Protein AF-A0A3E3HYB9-F1 (afdb_monomer_lite)

pLDDT: mean 82.29, std 13.25, range [40.78, 97.0]

Radius of gyration: 18.17 Å; chains: 1; bounding box: 41×37×41 Å

Structure (mmCIF, N/CA/C/O backbone):
data_AF-A0A3E3HYB9-F1
#
_entry.id   AF-A0A3E3HYB9-F1
#
loop_
_atom_site.group_PDB
_atom_site.id
_atom_site.type_symbol
_atom_site.label_atom_id
_atom_site.label_alt_id
_atom_site.label_comp_id
_atom_site.label_asym_id
_atom_site.label_entity_id
_atom_site.label_seq_id
_atom_site.pdbx_PDB_ins_code
_atom_site.Cartn_x
_atom_site.Cartn_y
_atom_site.Cartn_z
_atom_site.occupancy
_atom_site.B_iso_or_equiv
_atom_site.auth_seq_id
_atom_site.auth_comp_id
_atom_site.auth_asym_id
_atom_site.auth_atom_id
_atom_site.pdbx_PDB_model_num
ATOM 1 N N . MET A 1 1 ? -2.918 26.305 10.728 1.00 40.78 1 MET A N 1
ATOM 2 C CA . MET A 1 1 ? -2.836 26.390 9.254 1.00 40.78 1 MET A CA 1
ATOM 3 C C . MET A 1 1 ? -3.792 25.351 8.703 1.00 40.78 1 MET A C 1
ATOM 5 O O . MET A 1 1 ? -3.548 24.170 8.908 1.00 40.78 1 MET A O 1
ATOM 9 N N . GLU A 1 2 ? -4.918 25.764 8.123 1.00 51.16 2 GLU A N 1
ATOM 10 C CA . GLU A 1 2 ? -5.848 24.817 7.496 1.00 51.16 2 GLU A CA 1
ATOM 11 C C . GLU A 1 2 ? -5.180 24.154 6.293 1.00 51.16 2 GLU A C 1
ATOM 13 O O . GLU A 1 2 ? -4.597 24.820 5.433 1.00 51.16 2 GLU A O 1
ATOM 18 N N . ASN A 1 3 ? -5.233 22.826 6.265 1.00 58.03 3 ASN A N 1
ATOM 19 C CA . ASN A 1 3 ? -4.539 22.012 5.285 1.00 58.03 3 ASN A CA 1
ATOM 20 C C . ASN A 1 3 ? -5.278 22.055 3.932 1.00 58.03 3 ASN A C 1
ATOM 22 O O . ASN A 1 3 ? -6.075 21.178 3.606 1.00 58.03 3 ASN A O 1
ATOM 26 N N . ARG A 1 4 ? -5.017 23.101 3.136 1.00 68.31 4 ARG A N 1
ATOM 27 C CA . ARG A 1 4 ? -5.622 23.325 1.805 1.00 68.31 4 ARG A CA 1
ATOM 28 C C . ARG A 1 4 ? -5.264 22.254 0.767 1.00 68.31 4 ARG A C 1
ATOM 30 O O . ARG A 1 4 ? -5.841 22.266 -0.315 1.00 68.31 4 ARG A O 1
ATOM 37 N N . LEU A 1 5 ? -4.352 21.324 1.075 1.00 62.59 5 LEU A N 1
ATOM 38 C CA . LEU A 1 5 ? -4.016 20.188 0.206 1.00 62.59 5 LEU A CA 1
ATOM 39 C C . LEU A 1 5 ? -5.245 19.336 -0.131 1.00 62.59 5 LEU A C 1
ATOM 41 O O . LEU A 1 5 ? -5.349 18.833 -1.247 1.00 62.59 5 LEU A O 1
ATOM 45 N N . ARG A 1 6 ? -6.213 19.247 0.789 1.00 62.44 6 ARG A N 1
ATOM 46 C CA . ARG A 1 6 ? -7.467 18.506 0.598 1.00 62.44 6 ARG A CA 1
ATOM 47 C C . ARG A 1 6 ? -8.307 19.029 -0.577 1.00 62.44 6 ARG A C 1
ATOM 49 O O . ARG A 1 6 ? -9.010 18.255 -1.214 1.00 62.44 6 ARG A O 1
ATOM 56 N N . ASN A 1 7 ? -8.166 20.314 -0.915 1.00 65.75 7 ASN A N 1
ATOM 57 C CA . ASN A 1 7 ? -8.856 20.936 -2.050 1.00 65.75 7 ASN A CA 1
ATOM 58 C C . ASN A 1 7 ? -8.278 20.504 -3.406 1.00 65.75 7 ASN A C 1
ATOM 60 O O . ASN A 1 7 ? -8.972 20.571 -4.414 1.00 65.75 7 ASN A O 1
ATOM 64 N N . TYR A 1 8 ? -7.011 20.083 -3.434 1.00 61.66 8 TYR A N 1
ATOM 65 C CA . TYR A 1 8 ? -6.307 19.680 -4.655 1.00 61.66 8 TYR A CA 1
ATOM 66 C C . TYR A 1 8 ? -6.213 18.158 -4.797 1.00 61.66 8 TYR A C 1
ATOM 68 O O . TYR A 1 8 ? -6.152 17.639 -5.908 1.00 61.66 8 TYR A O 1
ATOM 76 N N . PHE A 1 9 ? -6.245 17.438 -3.675 1.00 63.09 9 PHE A N 1
ATOM 77 C CA . PHE A 1 9 ? -6.208 15.984 -3.620 1.00 63.09 9 PHE A CA 1
ATOM 78 C C . PHE A 1 9 ? -7.442 15.484 -2.857 1.00 63.09 9 PHE A C 1
ATOM 80 O O . PHE A 1 9 ? -7.357 15.235 -1.651 1.00 63.09 9 PHE A O 1
ATOM 87 N N . PRO A 1 10 ? -8.592 15.313 -3.537 1.00 55.56 10 PRO A N 1
ATOM 88 C CA . PRO A 1 10 ? -9.855 14.918 -2.900 1.00 55.56 10 PRO A CA 1
ATOM 89 C C . PRO A 1 10 ? -9.799 13.542 -2.211 1.00 55.56 10 PRO A C 1
ATOM 91 O O . PRO A 1 10 ? -10.702 13.184 -1.465 1.00 55.56 10 PRO A O 1
ATOM 94 N N . LEU A 1 11 ? -8.726 12.779 -2.442 1.00 61.91 11 LEU A N 1
ATOM 95 C CA . LEU A 1 11 ? -8.457 11.468 -1.852 1.00 61.91 11 LEU A CA 1
ATOM 96 C C . LEU A 1 11 ? -7.626 11.518 -0.555 1.00 61.91 11 LEU A C 1
ATOM 98 O O . LEU A 1 11 ? -7.321 10.461 -0.010 1.00 61.91 11 LEU A O 1
ATOM 102 N N . ILE A 1 12 ? -7.244 12.697 -0.042 1.00 66.88 12 ILE A N 1
ATOM 103 C CA . ILE A 1 12 ? -6.590 12.789 1.273 1.00 66.88 12 ILE A CA 1
ATOM 104 C C . ILE A 1 12 ? -7.639 12.519 2.356 1.00 66.88 12 ILE A C 1
ATOM 106 O O . ILE A 1 12 ? -8.488 13.365 2.656 1.00 66.88 12 ILE A O 1
ATOM 110 N N . ARG A 1 13 ? -7.566 11.316 2.925 1.00 77.69 13 ARG A N 1
ATOM 111 C CA . ARG A 1 13 ? -8.430 10.836 4.006 1.00 77.69 13 ARG A CA 1
ATOM 112 C C . ARG A 1 13 ? -7.816 11.154 5.359 1.00 77.69 13 ARG A C 1
ATOM 114 O O . ARG A 1 13 ? -6.601 11.063 5.534 1.00 77.69 13 ARG A O 1
ATOM 121 N N . GLU A 1 14 ? -8.653 11.473 6.338 1.00 85.31 14 GLU A N 1
ATOM 122 C CA . GLU A 1 14 ? -8.193 11.652 7.716 1.00 85.31 14 GLU A CA 1
ATOM 123 C C . GLU A 1 14 ? -8.213 10.333 8.497 1.00 85.31 14 GLU A C 1
ATOM 125 O O . GLU A 1 14 ? -9.089 9.490 8.304 1.00 85.31 14 GLU A O 1
ATOM 130 N N . ARG A 1 15 ? -7.294 10.178 9.464 1.00 88.69 15 ARG A N 1
ATOM 131 C CA . ARG A 1 15 ? -7.227 9.001 10.358 1.00 88.69 15 ARG A CA 1
ATOM 132 C C . ARG A 1 15 ? -8.588 8.657 10.976 1.00 88.69 15 ARG A C 1
ATOM 134 O O . ARG A 1 15 ? -8.948 7.489 11.074 1.00 88.69 15 ARG A O 1
ATOM 141 N N . LYS A 1 16 ? -9.350 9.679 11.379 1.00 89.56 16 LYS A N 1
ATOM 142 C CA . LYS A 1 16 ? -10.674 9.519 11.999 1.00 89.56 16 LYS A CA 1
ATOM 143 C C . LYS A 1 16 ? -11.705 8.913 11.046 1.00 89.56 16 LYS A C 1
ATOM 145 O O . LYS A 1 16 ? -12.517 8.108 11.482 1.00 89.56 16 LYS A O 1
ATOM 150 N N . GLU A 1 17 ? -11.664 9.280 9.768 1.00 89.88 17 GLU A N 1
ATOM 151 C CA . GLU A 1 17 ? -12.582 8.764 8.745 1.00 89.88 17 GLU A CA 1
ATOM 152 C C . GLU A 1 17 ? -12.295 7.288 8.467 1.00 89.88 17 GLU A C 1
ATOM 154 O O . GLU A 1 17 ? -13.209 6.470 8.466 1.00 89.88 17 GLU A O 1
ATOM 159 N N . VAL A 1 18 ? -11.010 6.936 8.351 1.00 90.31 18 VAL A N 1
ATOM 160 C CA . VAL A 1 18 ? -10.561 5.545 8.187 1.00 90.31 18 VAL A CA 1
ATOM 161 C C . VAL A 1 18 ? -10.983 4.688 9.385 1.00 90.31 18 VAL A C 1
ATOM 163 O O . VAL A 1 18 ? -11.540 3.608 9.212 1.00 90.31 18 VAL A O 1
ATOM 166 N N . LEU A 1 19 ? -10.773 5.175 10.612 1.00 9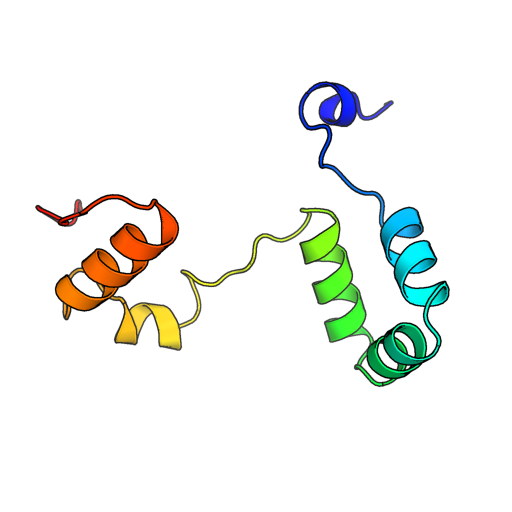3.06 19 LEU A N 1
ATOM 167 C CA . LEU A 1 19 ? -11.174 4.461 11.829 1.00 93.06 19 LEU A CA 1
ATOM 168 C C . LEU A 1 19 ? -12.693 4.303 11.955 1.00 93.06 19 LEU A C 1
ATOM 170 O O . LEU A 1 19 ? -13.153 3.275 12.452 1.00 93.06 19 LEU A O 1
ATOM 174 N N . LYS A 1 20 ? -13.467 5.298 11.507 1.00 94.06 20 LYS A N 1
ATOM 175 C CA . LYS A 1 20 ? -14.929 5.221 11.487 1.00 94.06 20 LYS A CA 1
ATOM 176 C C . LYS A 1 20 ? -15.399 4.100 10.559 1.00 94.06 20 LYS A C 1
ATOM 178 O O . LYS A 1 20 ? -16.152 3.247 11.009 1.00 94.06 20 LYS A O 1
ATOM 183 N N . GLU A 1 21 ? -14.893 4.047 9.329 1.00 92.69 21 GLU A N 1
ATOM 184 C CA . GLU A 1 21 ? -15.236 2.987 8.367 1.00 92.69 21 GLU A CA 1
ATOM 185 C C . GLU A 1 21 ? -14.845 1.588 8.864 1.00 92.69 21 GLU A C 1
ATOM 187 O O . GLU A 1 21 ? -15.616 0.640 8.733 1.00 92.69 21 GLU A O 1
ATOM 192 N N . ILE A 1 22 ? -13.675 1.447 9.497 1.00 93.94 22 ILE A N 1
ATOM 193 C CA . ILE A 1 22 ? -13.275 0.178 10.130 1.00 93.94 22 ILE A CA 1
ATOM 194 C C . ILE A 1 22 ? -14.271 -0.212 11.229 1.00 93.94 22 ILE A C 1
ATOM 196 O O . ILE A 1 22 ? -14.606 -1.385 11.365 1.00 93.94 22 ILE A O 1
ATOM 200 N N . GLY A 1 23 ? -14.737 0.761 12.016 1.00 92.56 23 GLY A N 1
ATOM 201 C CA . GLY A 1 23 ? -15.703 0.553 13.093 1.00 92.56 23 GLY A CA 1
ATOM 202 C C . GLY A 1 23 ? -17.123 0.221 12.626 1.00 92.56 23 GLY A C 1
ATOM 203 O O . GLY A 1 23 ? -17.874 -0.371 13.395 1.00 92.56 23 GLY A O 1
ATOM 204 N N . GLU A 1 24 ? -17.492 0.558 11.388 1.00 95.25 24 GLU A N 1
ATOM 205 C CA . GLU A 1 24 ? -18.806 0.240 10.804 1.00 95.25 24 GLU A CA 1
ATOM 206 C C . GLU A 1 24 ? -18.960 -1.257 10.476 1.00 95.25 24 GLU A C 1
ATOM 208 O O . GLU A 1 24 ? -20.080 -1.755 10.361 1.00 95.25 24 GLU A O 1
ATOM 213 N N . SER A 1 25 ? -17.851 -2.001 10.392 1.00 95.12 25 SER A N 1
ATOM 214 C CA . SER A 1 25 ? -17.843 -3.453 10.205 1.00 95.12 25 SER A CA 1
ATOM 215 C C . SER A 1 25 ? -17.203 -4.155 11.396 1.00 95.12 25 SER A C 1
ATOM 217 O O . SER A 1 25 ? -16.002 -4.042 11.642 1.00 95.12 25 SER A O 1
ATOM 219 N N . SER A 1 26 ? -17.990 -4.967 12.103 1.00 92.12 26 SER A N 1
ATOM 220 C CA . SER A 1 26 ? -17.514 -5.748 13.252 1.00 92.12 26 SER A CA 1
ATOM 221 C C . SER A 1 26 ? -16.334 -6.663 12.899 1.00 92.12 26 SER A C 1
ATOM 223 O O . SER A 1 26 ? -15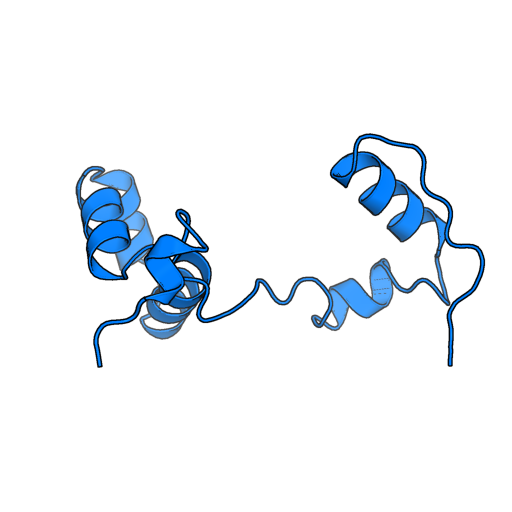.409 -6.813 13.698 1.00 92.12 26 SER A O 1
ATOM 225 N N . GLY A 1 27 ? -16.317 -7.219 11.683 1.00 95.75 27 GLY A N 1
ATOM 226 C CA . GLY A 1 27 ? -15.214 -8.040 11.181 1.00 95.75 27 GLY A CA 1
ATOM 227 C C . GLY A 1 27 ? -13.933 -7.240 10.934 1.00 95.75 27 GLY A C 1
ATOM 228 O O . GLY A 1 27 ? -12.856 -7.668 11.351 1.00 95.75 27 GLY A O 1
ATOM 229 N N . LEU A 1 28 ? -14.037 -6.060 10.308 1.00 93.38 28 LEU A N 1
ATOM 230 C CA . LEU A 1 28 ? -12.878 -5.188 10.076 1.00 93.38 28 LEU A CA 1
ATOM 231 C C . LEU A 1 28 ? -12.318 -4.654 11.391 1.00 93.38 28 LEU A C 1
ATOM 233 O O . LEU A 1 28 ? -11.103 -4.638 11.580 1.00 93.38 28 LEU A O 1
ATOM 237 N N . GLN A 1 29 ? -13.191 -4.275 12.322 1.00 95.19 29 GLN A N 1
ATOM 238 C CA . GLN A 1 29 ? -12.785 -3.807 13.638 1.00 95.19 29 GLN A CA 1
ATOM 239 C C . GLN A 1 29 ? -12.061 -4.897 14.436 1.00 95.19 29 GLN A C 1
ATOM 241 O O . GLN A 1 29 ? -11.029 -4.616 15.047 1.00 95.19 29 GLN A O 1
ATOM 246 N N . ALA A 1 30 ? -12.567 -6.133 14.418 1.00 96.25 30 ALA A N 1
ATOM 247 C CA . ALA A 1 30 ? -11.918 -7.262 15.078 1.00 96.25 30 ALA A CA 1
ATOM 248 C C . ALA A 1 30 ? -10.546 -7.569 14.457 1.00 96.25 30 ALA A C 1
ATOM 250 O O . ALA A 1 30 ? -9.565 -7.720 15.185 1.00 96.25 30 ALA A O 1
ATOM 251 N N . LEU A 1 31 ? -10.454 -7.588 13.122 1.00 96.06 31 LEU A N 1
ATOM 252 C CA . LEU A 1 31 ? -9.195 -7.800 12.409 1.00 96.06 31 LEU A CA 1
ATOM 253 C C . LEU A 1 31 ? -8.176 -6.702 12.727 1.00 96.06 31 LEU A C 1
ATOM 255 O O . LEU A 1 31 ? -7.044 -7.008 13.093 1.00 96.06 31 LEU A O 1
ATOM 259 N N . PHE A 1 32 ? -8.581 -5.437 12.648 1.00 94.81 32 PHE A N 1
ATOM 260 C CA . PHE A 1 32 ? -7.705 -4.306 12.938 1.00 94.81 32 PHE A CA 1
ATOM 261 C C . PHE A 1 32 ? -7.180 -4.359 14.377 1.00 94.81 32 PHE A C 1
ATOM 263 O O . PHE A 1 32 ? -5.981 -4.223 14.603 1.00 94.81 32 PHE A O 1
ATOM 270 N N . ARG A 1 33 ? -8.055 -4.654 15.349 1.00 94.81 33 ARG A N 1
ATOM 271 C CA . ARG A 1 33 ? -7.672 -4.805 16.762 1.00 94.81 33 ARG A CA 1
ATOM 272 C C . ARG A 1 33 ? -6.792 -6.023 17.039 1.00 94.81 33 ARG A C 1
ATOM 274 O O . ARG A 1 33 ? -6.084 -6.018 18.038 1.00 94.81 33 ARG A O 1
ATOM 281 N N . SER A 1 34 ? -6.834 -7.049 16.188 1.00 97.00 34 SER A N 1
ATOM 282 C CA . SER A 1 34 ? -5.970 -8.229 16.322 1.00 97.00 34 SER A CA 1
ATOM 283 C C . SER A 1 34 ? -4.504 -7.951 15.970 1.00 97.00 34 SER A C 1
ATOM 285 O O . SER A 1 34 ? -3.624 -8.727 16.339 1.00 97.00 34 SER A O 1
ATOM 287 N N . TRP A 1 35 ? -4.223 -6.861 15.248 1.00 96.75 35 TRP A N 1
ATOM 288 C CA . TRP A 1 35 ? -2.865 -6.481 14.870 1.00 96.75 35 TRP A CA 1
ATOM 289 C C . TRP A 1 35 ? -2.124 -5.794 16.015 1.00 96.75 35 TRP A C 1
ATOM 291 O O . TRP A 1 35 ? -2.737 -5.195 16.898 1.00 96.75 35 TRP A O 1
ATOM 301 N N . THR A 1 36 ? -0.790 -5.819 15.960 1.00 96.44 36 THR A N 1
ATOM 302 C CA . THR A 1 36 ? 0.039 -5.048 16.893 1.00 96.44 36 THR A CA 1
ATOM 303 C C . THR A 1 36 ? -0.157 -3.540 16.678 1.00 96.44 36 THR A C 1
ATOM 305 O O . THR A 1 36 ? -0.492 -3.126 15.559 1.00 96.44 36 THR A O 1
ATOM 308 N N . PRO A 1 37 ? 0.067 -2.700 17.705 1.00 94.81 37 PRO A N 1
ATOM 309 C CA . PRO A 1 37 ? -0.070 -1.247 17.586 1.00 94.81 37 PRO A CA 1
ATOM 310 C C . PRO A 1 37 ? 0.741 -0.649 16.429 1.00 94.81 37 PRO A C 1
ATOM 312 O O . PRO A 1 37 ? 0.266 0.243 15.733 1.00 94.81 37 PRO A O 1
ATOM 315 N N . GLU A 1 38 ? 1.932 -1.187 16.160 1.00 92.25 38 GLU A N 1
ATOM 316 C CA . GLU A 1 38 ? 2.810 -0.724 15.083 1.00 92.25 38 GLU A CA 1
ATOM 317 C C . GLU A 1 38 ? 2.187 -0.973 13.706 1.00 92.25 38 GLU A C 1
ATOM 319 O O . GLU A 1 38 ? 2.221 -0.097 12.845 1.00 92.25 38 GLU A O 1
ATOM 324 N N . ARG A 1 39 ? 1.575 -2.149 13.501 1.00 88.88 39 ARG A N 1
ATOM 325 C CA . ARG A 1 39 ? 0.886 -2.488 12.246 1.00 88.88 39 ARG A CA 1
ATOM 326 C C . ARG A 1 39 ? -0.402 -1.698 12.061 1.00 88.88 39 ARG A C 1
ATOM 328 O O . ARG A 1 39 ? -0.725 -1.324 10.936 1.00 88.88 39 ARG A O 1
ATOM 335 N N . GLN A 1 40 ? -1.134 -1.447 13.145 1.00 92.94 40 GLN A N 1
ATOM 336 C CA . GLN A 1 40 ? -2.310 -0.577 13.116 1.00 92.94 40 GLN A CA 1
ATOM 337 C C . GLN A 1 40 ? -1.921 0.833 12.664 1.00 92.94 40 GLN A C 1
ATOM 339 O O . GLN A 1 40 ? -2.549 1.388 11.764 1.00 92.94 40 GLN A O 1
ATOM 344 N N . GLU A 1 41 ? -0.851 1.381 13.239 1.00 91.56 41 GLU A N 1
ATOM 345 C CA . GLU A 1 41 ? -0.363 2.716 12.906 1.00 91.56 41 GLU A CA 1
ATOM 346 C C . GLU A 1 41 ? 0.170 2.789 11.472 1.00 91.56 41 GLU A C 1
ATOM 348 O O . GLU A 1 41 ? -0.165 3.713 10.732 1.00 91.56 41 GLU A O 1
ATOM 353 N N . GLU A 1 42 ? 0.918 1.776 11.032 1.00 88.88 42 GLU A N 1
ATOM 354 C CA . GLU A 1 42 ? 1.408 1.684 9.658 1.00 88.88 42 GLU A CA 1
ATOM 355 C C . GLU A 1 42 ? 0.262 1.597 8.636 1.00 88.88 42 GLU A C 1
ATOM 357 O O . GLU A 1 42 ? 0.286 2.282 7.612 1.00 88.88 42 GLU A O 1
ATOM 362 N N . PHE A 1 43 ? -0.782 0.819 8.929 1.00 89.31 43 PHE A N 1
ATOM 363 C CA . PHE A 1 43 ? -1.971 0.739 8.086 1.00 89.31 43 PHE A CA 1
ATOM 364 C C . PHE A 1 43 ? -2.689 2.091 7.961 1.00 89.31 43 PHE A C 1
ATOM 366 O O . PHE A 1 43 ? -3.079 2.493 6.861 1.00 89.31 43 PHE A O 1
ATOM 373 N N . LEU A 1 44 ? -2.847 2.811 9.074 1.00 90.56 44 LEU A N 1
ATOM 374 C CA . LEU A 1 44 ? -3.452 4.142 9.078 1.00 90.56 44 LEU A CA 1
ATOM 375 C C . LEU A 1 44 ? -2.586 5.161 8.326 1.00 90.56 44 LEU A C 1
ATOM 377 O O . LEU A 1 44 ? -3.123 5.987 7.584 1.00 90.56 44 LEU A O 1
ATOM 381 N N . ASP A 1 45 ? -1.262 5.081 8.453 1.00 86.8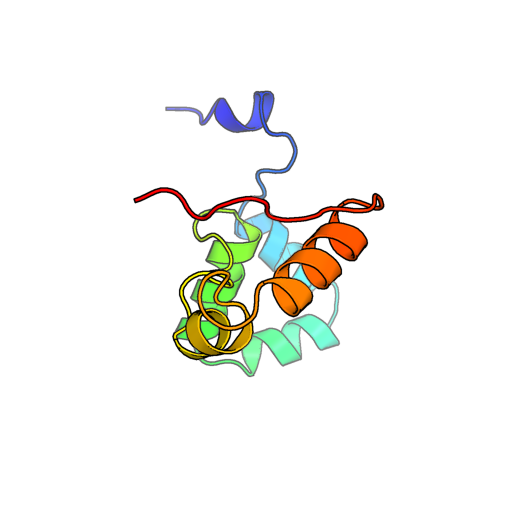8 45 ASP A N 1
ATOM 382 C CA . ASP A 1 45 ? -0.337 5.915 7.686 1.00 86.88 45 ASP A CA 1
ATOM 383 C C . ASP A 1 45 ? -0.475 5.671 6.178 1.00 86.88 45 ASP A C 1
ATOM 385 O O . ASP A 1 45 ? -0.460 6.630 5.405 1.00 86.88 45 ASP A O 1
ATOM 389 N N . PHE A 1 46 ? -0.651 4.414 5.746 1.00 83.88 46 PHE A N 1
ATOM 390 C CA . PHE A 1 46 ? -0.914 4.097 4.338 1.00 83.88 46 PHE A CA 1
ATOM 391 C C . PHE A 1 46 ? -2.257 4.661 3.868 1.00 83.88 46 PHE A C 1
ATOM 393 O O . PHE A 1 46 ? -2.326 5.299 2.819 1.00 83.88 46 PHE A O 1
ATOM 400 N N . CYS A 1 47 ? -3.322 4.473 4.649 1.00 83.62 47 CYS A N 1
ATOM 401 C CA . CYS A 1 47 ? -4.668 4.913 4.271 1.00 83.62 47 CYS A CA 1
ATOM 402 C C . CYS A 1 47 ? -4.822 6.441 4.230 1.00 83.62 47 CYS A C 1
ATOM 404 O O . CYS A 1 47 ? -5.665 6.954 3.495 1.00 83.62 47 CYS A O 1
ATOM 406 N N . THR A 1 48 ? -4.018 7.163 5.011 1.00 83.31 48 THR A N 1
ATOM 407 C CA . THR A 1 48 ? -3.992 8.636 5.039 1.00 83.31 48 THR A CA 1
ATOM 408 C C . THR A 1 48 ? -2.952 9.241 4.093 1.00 83.31 48 THR A C 1
ATOM 410 O O . THR A 1 48 ? -2.859 10.462 3.978 1.00 83.31 48 THR A O 1
ATOM 413 N N . GLY A 1 49 ? -2.168 8.405 3.402 1.00 74.25 49 GLY A N 1
ATOM 414 C CA . GLY A 1 49 ? -1.115 8.842 2.485 1.00 74.25 49 GLY A CA 1
ATOM 415 C C . GLY A 1 49 ? 0.136 9.402 3.173 1.00 74.25 49 GLY A C 1
ATOM 416 O O . GLY A 1 49 ? 1.005 9.941 2.492 1.00 74.25 49 GLY A O 1
ATOM 417 N N . MET A 1 50 ? 0.255 9.268 4.501 1.00 75.94 50 MET A N 1
ATOM 418 C CA . MET A 1 50 ? 1.450 9.653 5.263 1.00 75.94 50 MET A CA 1
ATOM 419 C C . MET A 1 50 ? 2.638 8.730 4.957 1.00 75.94 50 MET A C 1
ATOM 421 O O . MET A 1 50 ? 3.787 9.171 4.938 1.00 75.94 50 MET A O 1
ATOM 425 N N . LYS A 1 51 ? 2.360 7.455 4.669 1.00 70.38 51 LYS A N 1
ATOM 426 C CA . LYS A 1 51 ? 3.319 6.507 4.095 1.00 70.38 51 LYS A CA 1
ATOM 427 C C . LYS A 1 51 ? 2.799 6.035 2.741 1.00 70.38 51 LYS A C 1
ATOM 429 O O . LYS A 1 51 ? 1.621 5.742 2.586 1.00 70.38 51 LYS A O 1
ATOM 434 N N . GLY A 1 52 ? 3.683 5.933 1.754 1.00 66.25 52 GLY A N 1
ATOM 435 C CA . GLY A 1 52 ? 3.401 5.190 0.525 1.00 66.25 52 GLY A CA 1
ATOM 436 C C . GLY A 1 52 ? 3.738 3.718 0.727 1.00 66.25 52 GLY A C 1
ATOM 437 O O . GLY A 1 52 ? 4.707 3.414 1.427 1.00 66.25 52 GLY A O 1
ATOM 438 N N . VAL A 1 53 ? 2.979 2.804 0.113 1.00 63.09 53 VAL A N 1
ATOM 439 C CA . VAL A 1 53 ? 3.322 1.375 0.149 1.00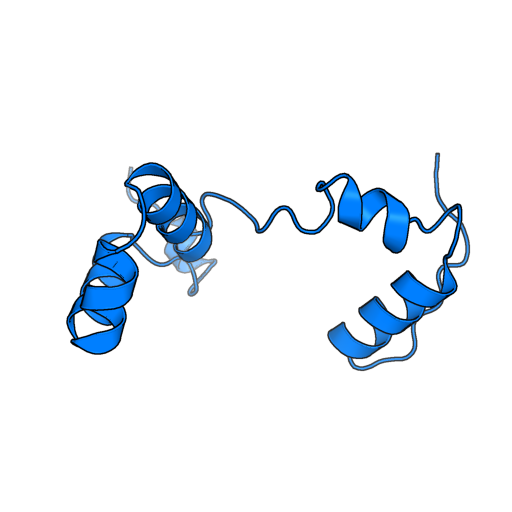 63.09 53 VAL A CA 1
ATOM 440 C C . VAL A 1 53 ? 4.722 1.222 -0.443 1.00 63.09 53 VAL A C 1
ATOM 442 O O . VAL A 1 53 ? 4.939 1.493 -1.626 1.00 63.09 53 VAL A O 1
ATOM 445 N N . LYS A 1 54 ? 5.693 0.816 0.380 1.00 61.12 54 LYS A N 1
ATOM 446 C CA . LYS A 1 54 ? 7.100 0.657 -0.019 1.00 61.12 54 LYS A CA 1
ATOM 447 C C . LYS A 1 54 ? 7.307 -0.604 -0.865 1.00 61.12 54 LYS A C 1
ATOM 449 O O . LYS A 1 54 ? 8.261 -1.341 -0.655 1.00 61.12 54 LYS A O 1
ATOM 454 N N . ILE A 1 55 ? 6.434 -0.847 -1.841 1.00 58.28 55 ILE A N 1
ATOM 455 C CA . ILE A 1 55 ? 6.515 -2.003 -2.740 1.00 58.28 55 ILE A CA 1
ATOM 456 C C . ILE A 1 55 ? 7.875 -2.011 -3.440 1.00 58.28 55 ILE A C 1
ATOM 458 O O . ILE A 1 55 ? 8.511 -3.046 -3.522 1.00 58.28 55 ILE A O 1
ATOM 462 N N . LEU A 1 56 ? 8.370 -0.849 -3.872 1.00 54.53 56 LEU A N 1
ATOM 463 C CA . LEU A 1 56 ? 9.605 -0.754 -4.656 1.00 54.53 56 LEU A CA 1
ATOM 464 C C . LEU A 1 56 ? 10.901 -0.836 -3.826 1.00 54.53 56 LEU A C 1
ATOM 466 O O . LEU A 1 56 ? 11.981 -0.927 -4.406 1.00 54.53 56 LEU A O 1
ATOM 470 N N . TYR A 1 57 ? 10.820 -0.778 -2.490 1.00 52.88 57 TYR A N 1
ATOM 471 C CA . TYR A 1 57 ? 12.002 -0.679 -1.621 1.00 52.88 57 TYR A CA 1
ATOM 472 C C . TYR A 1 57 ? 12.233 -1.886 -0.714 1.00 52.88 57 TYR A C 1
ATOM 474 O O . TYR A 1 57 ? 13.277 -1.936 -0.063 1.00 52.88 57 TYR A O 1
ATOM 482 N N . ASP A 1 58 ? 11.317 -2.852 -0.687 1.00 67.69 58 ASP A N 1
ATOM 483 C CA . ASP A 1 58 ? 11.576 -4.146 -0.059 1.00 67.69 58 ASP A CA 1
ATOM 484 C C . ASP A 1 58 ? 12.677 -4.885 -0.845 1.00 67.69 58 ASP A C 1
ATOM 486 O O . ASP A 1 58 ? 12.667 -4.907 -2.082 1.00 67.69 58 ASP A 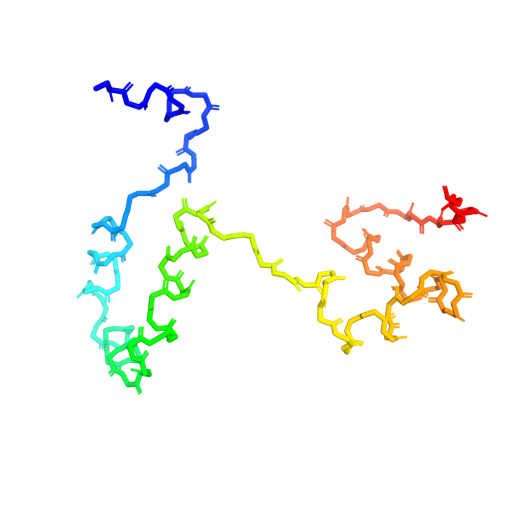O 1
ATOM 490 N N . SER A 1 59 ? 13.642 -5.475 -0.135 1.00 66.56 59 SER A N 1
ATOM 491 C CA . SER A 1 59 ? 14.717 -6.281 -0.723 1.00 66.56 59 SER A CA 1
ATOM 492 C C . SER A 1 59 ? 14.158 -7.416 -1.579 1.00 66.56 59 SER A C 1
ATOM 494 O O . SER A 1 59 ? 14.707 -7.701 -2.641 1.00 66.56 59 SER A O 1
ATOM 496 N N . PHE A 1 60 ? 13.016 -7.986 -1.188 1.00 71.38 60 PHE A N 1
ATOM 497 C CA . PHE A 1 60 ? 12.320 -8.998 -1.978 1.00 71.38 60 PHE A CA 1
ATOM 498 C C . PHE A 1 60 ? 11.883 -8.472 -3.352 1.00 71.38 60 PHE A C 1
ATOM 500 O O . PHE A 1 60 ? 12.082 -9.125 -4.378 1.00 71.38 60 PHE A O 1
ATOM 507 N N . PHE A 1 61 ? 11.305 -7.269 -3.392 1.00 73.81 61 PHE A N 1
ATOM 508 C CA . PHE A 1 61 ? 10.815 -6.687 -4.637 1.00 73.81 61 PHE A CA 1
ATOM 509 C C . PHE A 1 61 ? 11.963 -6.209 -5.521 1.00 73.81 61 PHE A C 1
ATOM 511 O O . PHE A 1 61 ? 11.909 -6.404 -6.733 1.00 73.81 61 PHE A O 1
ATOM 518 N N . LYS A 1 62 ? 13.023 -5.645 -4.927 1.00 74.75 62 LYS A N 1
ATOM 519 C CA . LYS A 1 62 ? 14.250 -5.307 -5.659 1.00 74.75 62 LYS A CA 1
ATOM 520 C C . LYS A 1 62 ? 14.836 -6.529 -6.350 1.00 74.75 62 LYS A C 1
ATOM 522 O O . LYS A 1 62 ? 15.148 -6.436 -7.527 1.00 74.75 62 LYS A O 1
ATOM 527 N N . GLU A 1 63 ? 14.913 -7.666 -5.667 1.00 79.00 63 GLU A N 1
ATOM 528 C CA . GLU A 1 63 ? 15.473 -8.886 -6.250 1.00 79.00 63 GLU A CA 1
ATOM 529 C C . GLU A 1 63 ? 14.597 -9.428 -7.390 1.00 79.00 63 GLU A C 1
ATOM 531 O O . GLU A 1 63 ? 15.066 -9.712 -8.492 1.00 79.00 63 GLU A O 1
ATOM 536 N N . ILE A 1 64 ? 13.286 -9.530 -7.160 1.00 81.56 64 ILE A N 1
ATOM 537 C CA . ILE A 1 64 ? 12.376 -10.179 -8.114 1.00 81.56 64 ILE A CA 1
ATOM 538 C C . ILE A 1 64 ? 12.034 -9.286 -9.305 1.00 81.56 64 ILE A C 1
ATOM 540 O O . ILE A 1 64 ? 11.857 -9.802 -10.416 1.00 81.56 64 ILE A O 1
ATOM 544 N N . MET A 1 65 ? 11.914 -7.979 -9.074 1.00 80.88 65 MET A N 1
ATOM 545 C CA . MET A 1 65 ? 11.472 -6.982 -10.051 1.00 80.88 65 MET A CA 1
ATOM 546 C C . MET A 1 65 ? 12.610 -6.065 -10.506 1.00 80.88 65 MET A C 1
ATOM 548 O O . MET A 1 65 ? 12.332 -5.039 -11.128 1.00 80.88 65 MET A O 1
ATOM 552 N N . SER A 1 66 ? 13.871 -6.427 -10.238 1.00 83.50 66 SER A N 1
ATOM 553 C CA . SER A 1 66 ? 15.023 -5.679 -10.742 1.00 83.50 66 SER A CA 1
ATOM 554 C C . SER A 1 66 ? 14.947 -5.564 -12.268 1.00 83.50 66 SER A C 1
ATOM 556 O O . SER A 1 66 ? 14.933 -6.590 -12.965 1.00 83.50 66 SER A O 1
ATOM 558 N N . PRO A 1 67 ? 14.934 -4.337 -12.814 1.00 82.19 67 PRO A N 1
ATOM 559 C CA . PRO A 1 67 ? 15.011 -4.137 -14.251 1.00 82.19 67 PRO A CA 1
ATOM 560 C C . PRO A 1 67 ? 16.388 -4.498 -14.822 1.00 82.19 67 PRO A C 1
ATOM 562 O O . PRO A 1 67 ? 16.484 -4.715 -16.026 1.00 82.19 67 PRO A O 1
ATOM 565 N N . GLU A 1 68 ? 17.426 -4.591 -13.984 1.00 82.62 68 GLU A N 1
ATOM 566 C CA . GLU A 1 68 ? 18.776 -4.988 -14.397 1.00 82.62 68 GLU A CA 1
ATOM 567 C C . GLU A 1 68 ? 18.878 -6.502 -14.600 1.00 82.62 68 GLU A C 1
ATOM 569 O O . GLU A 1 68 ? 19.420 -6.957 -15.604 1.00 82.62 68 GLU A O 1
ATOM 574 N N . TYR A 1 69 ? 18.305 -7.290 -13.684 1.00 82.69 69 TYR A N 1
ATOM 575 C CA . TYR A 1 69 ? 18.409 -8.751 -13.733 1.00 82.69 69 TYR A CA 1
ATOM 576 C C . TYR A 1 69 ? 17.277 -9.397 -14.533 1.00 82.69 69 TYR A C 1
ATOM 578 O O . TYR A 1 69 ? 17.499 -10.360 -15.263 1.00 82.69 69 TYR A O 1
ATOM 586 N N . THR A 1 70 ? 16.035 -8.913 -14.382 1.00 82.38 70 THR A N 1
ATOM 587 C CA . THR A 1 70 ? 14.860 -9.539 -15.013 1.00 82.38 70 THR A CA 1
ATOM 588 C C . THR A 1 70 ? 13.816 -8.511 -15.488 1.00 82.38 70 THR A C 1
ATOM 590 O O . THR A 1 70 ? 12.680 -8.488 -14.995 1.00 82.38 70 THR A O 1
ATOM 593 N N . PRO A 1 71 ? 14.120 -7.701 -16.522 1.00 84.06 71 PRO A N 1
ATOM 594 C CA . PRO A 1 71 ? 13.241 -6.620 -16.988 1.00 84.06 71 PRO A CA 1
ATOM 595 C C . PRO A 1 71 ? 11.859 -7.096 -17.456 1.00 84.06 71 PRO A C 1
ATOM 597 O O . PRO A 1 71 ? 10.878 -6.362 -17.363 1.00 84.06 71 PRO A O 1
ATOM 600 N N . VAL A 1 72 ? 11.736 -8.344 -17.923 1.00 89.75 72 VAL A N 1
ATOM 601 C CA . VAL A 1 72 ? 10.466 -8.916 -18.410 1.00 89.75 72 VAL A CA 1
ATOM 602 C C . VAL A 1 72 ? 9.386 -8.950 -17.323 1.00 89.75 72 VAL A C 1
ATOM 604 O O . VAL A 1 72 ? 8.213 -8.706 -17.618 1.00 89.75 72 VAL A O 1
ATOM 607 N N . ARG A 1 73 ? 9.757 -9.222 -16.065 1.00 89.12 73 ARG A N 1
ATOM 608 C CA . ARG A 1 73 ? 8.799 -9.289 -14.948 1.00 89.12 73 ARG A CA 1
ATOM 609 C C . ARG A 1 73 ? 8.219 -7.916 -14.649 1.00 89.12 73 ARG A C 1
ATOM 611 O O . ARG A 1 73 ? 6.997 -7.770 -14.608 1.00 89.12 73 ARG A O 1
ATOM 618 N N . LEU A 1 74 ? 9.089 -6.914 -14.543 1.00 87.44 74 LEU A N 1
ATOM 619 C CA . LEU A 1 74 ? 8.672 -5.540 -14.305 1.00 87.44 74 LEU A CA 1
ATOM 620 C C . LEU A 1 74 ? 7.867 -4.988 -15.493 1.00 87.44 74 LEU A C 1
ATOM 622 O O . LEU A 1 74 ? 6.818 -4.387 -15.286 1.00 87.44 74 LEU A O 1
ATOM 626 N N . ASN A 1 75 ? 8.263 -5.291 -16.734 1.00 90.81 75 ASN A N 1
ATOM 627 C CA . ASN A 1 75 ? 7.491 -4.956 -17.938 1.00 90.81 75 ASN A CA 1
ATOM 628 C C . ASN A 1 75 ? 6.064 -5.502 -17.879 1.00 90.81 75 ASN A C 1
ATOM 630 O O . ASN A 1 75 ? 5.106 -4.770 -18.134 1.00 90.81 75 ASN A O 1
ATOM 634 N N . ARG A 1 76 ? 5.910 -6.788 -17.537 1.00 92.19 76 ARG A N 1
ATOM 635 C CA . ARG A 1 76 ? 4.597 -7.435 -17.434 1.00 92.19 76 ARG A CA 1
ATOM 636 C C . ARG A 1 76 ? 3.767 -6.821 -16.313 1.00 92.19 76 ARG A C 1
ATOM 638 O O . ARG A 1 76 ? 2.597 -6.529 -16.536 1.00 92.19 76 ARG A O 1
ATOM 645 N N . PHE A 1 77 ? 4.371 -6.599 -15.149 1.00 88.69 77 PHE A N 1
ATOM 646 C CA . PHE A 1 77 ? 3.706 -5.970 -14.012 1.00 88.69 77 PHE A CA 1
ATOM 647 C C . PHE A 1 77 ? 3.187 -4.570 -14.364 1.00 88.69 77 PHE A C 1
ATOM 649 O O . PHE A 1 77 ? 1.995 -4.303 -14.228 1.00 88.69 77 PHE A O 1
ATOM 656 N N . LEU A 1 78 ? 4.049 -3.711 -14.916 1.00 89.56 78 LEU A N 1
ATOM 657 C CA . LEU A 1 78 ? 3.673 -2.366 -15.354 1.00 89.56 78 LEU A CA 1
ATOM 658 C C . LEU A 1 78 ? 2.621 -2.398 -16.464 1.00 89.56 78 LEU A C 1
ATOM 660 O O . LEU A 1 78 ? 1.717 -1.568 -16.470 1.00 89.56 78 LEU A O 1
ATOM 664 N N . SER A 1 79 ? 2.707 -3.367 -17.379 1.00 94.12 79 SER A N 1
ATOM 665 C CA . SER A 1 79 ? 1.723 -3.498 -18.454 1.00 94.12 79 SER A CA 1
ATOM 666 C C . SER A 1 79 ? 0.324 -3.810 -17.928 1.00 94.12 79 SER A C 1
ATOM 668 O O . SER A 1 79 ? -0.655 -3.249 -18.416 1.00 94.12 79 SER A O 1
ATOM 670 N N . LEU A 1 80 ? 0.235 -4.691 -16.927 1.00 94.56 80 LEU A N 1
ATOM 671 C CA . LEU A 1 80 ? -1.023 -5.036 -16.264 1.00 94.56 80 LEU A CA 1
ATOM 672 C C . LEU A 1 80 ? -1.581 -3.843 -15.486 1.00 94.56 80 LEU A C 1
ATOM 674 O O . LEU A 1 80 ? -2.758 -3.528 -15.618 1.00 94.56 80 LEU A O 1
ATOM 678 N N . LEU A 1 81 ? -0.727 -3.157 -14.723 1.00 89.62 81 LEU A N 1
ATOM 679 C CA . LEU A 1 81 ? -1.130 -2.026 -13.888 1.00 89.62 81 LEU A CA 1
ATOM 680 C C . LEU A 1 81 ? -1.622 -0.827 -14.716 1.00 8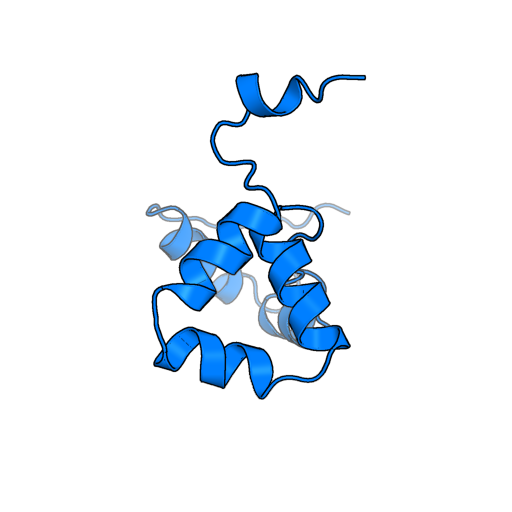9.62 81 LEU A C 1
ATOM 682 O O . LEU A 1 81 ? -2.562 -0.146 -14.323 1.00 89.62 81 LEU A O 1
ATOM 686 N N . LEU A 1 82 ? -0.992 -0.574 -15.867 1.00 90.06 82 LEU A N 1
ATOM 687 C CA . LEU A 1 82 ? -1.297 0.572 -16.730 1.00 90.06 82 LEU A CA 1
ATOM 688 C C . LEU A 1 82 ? -2.299 0.254 -17.849 1.00 90.06 82 LEU A C 1
ATOM 690 O O . LEU A 1 82 ? -2.640 1.150 -18.620 1.00 90.06 82 LEU A O 1
ATOM 694 N N . GLY A 1 83 ? -2.719 -1.007 -17.994 1.00 92.25 83 GLY A N 1
ATOM 695 C CA . GLY A 1 83 ? -3.639 -1.440 -19.052 1.00 92.25 83 GLY A CA 1
ATOM 696 C C . GLY A 1 83 ? -3.089 -1.292 -20.477 1.00 92.25 83 GLY A C 1
ATOM 697 O O . GLY A 1 83 ? -3.856 -1.271 -21.436 1.00 92.25 83 GLY A O 1
ATOM 698 N N . LYS A 1 84 ? -1.767 -1.165 -20.644 1.00 94.44 84 LYS A N 1
ATOM 699 C CA . LYS A 1 84 ? -1.104 -1.004 -21.948 1.00 94.44 84 LYS A CA 1
ATOM 700 C C . LYS A 1 84 ? 0.231 -1.727 -21.966 1.00 94.44 84 LYS A C 1
ATOM 702 O O . LYS A 1 84 ? 0.894 -1.815 -20.943 1.00 94.44 84 LYS A O 1
ATOM 707 N N . LYS A 1 85 ? 0.664 -2.217 -23.128 1.00 95.38 85 LYS A N 1
ATOM 708 C CA . LYS A 1 85 ? 1.949 -2.920 -23.249 1.00 95.38 85 LYS A CA 1
ATOM 709 C C . LYS A 1 85 ? 3.117 -1.962 -22.986 1.00 95.38 85 LYS A C 1
ATOM 711 O O . LYS A 1 85 ? 3.281 -0.974 -23.697 1.00 95.38 85 LYS A O 1
ATOM 716 N N . VAL A 1 86 ? 3.942 -2.288 -21.996 1.00 93.75 86 VAL A N 1
ATOM 717 C CA . VAL A 1 86 ? 5.130 -1.531 -21.584 1.00 93.75 86 VAL A CA 1
ATOM 718 C C . VAL A 1 86 ? 6.377 -2.393 -21.743 1.00 93.75 86 VAL A C 1
ATOM 720 O O . VAL A 1 86 ? 6.373 -3.585 -21.433 1.00 93.75 86 VAL A O 1
ATOM 723 N N . VAL A 1 87 ? 7.453 -1.772 -22.227 1.00 93.56 87 VAL A N 1
ATOM 724 C CA . VAL A 1 87 ? 8.780 -2.383 -22.339 1.00 93.56 87 VAL A CA 1
ATOM 725 C C . VAL A 1 87 ? 9.824 -1.384 -21.849 1.00 93.56 87 VAL A C 1
ATOM 727 O O . VAL A 1 87 ? 9.979 -0.312 -22.431 1.00 93.56 87 VAL A O 1
ATOM 730 N N . ILE A 1 88 ? 10.550 -1.747 -20.797 1.00 88.00 88 ILE A N 1
ATOM 731 C CA . ILE A 1 88 ? 11.731 -1.036 -20.313 1.00 88.00 88 ILE A CA 1
ATOM 732 C C . ILE A 1 88 ? 12.835 -1.191 -21.357 1.00 88.00 88 ILE A C 1
ATOM 734 O O . ILE A 1 88 ? 13.172 -2.306 -21.756 1.00 88.00 88 ILE A O 1
ATOM 738 N N . ARG A 1 89 ? 13.361 -0.057 -21.826 1.00 89.44 89 ARG A N 1
ATOM 739 C CA . ARG A 1 89 ? 14.411 -0.001 -22.853 1.00 89.44 89 ARG A CA 1
ATOM 740 C C . ARG A 1 89 ? 15.808 0.092 -22.262 1.00 89.44 89 ARG A C 1
ATOM 742 O O . ARG A 1 89 ? 16.717 -0.533 -22.787 1.00 89.44 89 ARG A O 1
ATOM 749 N N . GLN A 1 90 ? 15.956 0.861 -21.193 1.00 87.31 90 GLN A N 1
ATOM 750 C CA . GLN A 1 90 ? 17.217 1.035 -20.489 1.00 87.31 90 GLN A CA 1
ATOM 751 C C . GLN A 1 90 ? 16.947 1.414 -19.035 1.00 87.31 90 GLN A C 1
ATOM 753 O O . GLN A 1 90 ? 15.949 2.083 -18.748 1.00 87.31 90 GLN A O 1
ATOM 758 N N . VAL A 1 91 ? 17.842 0.991 -18.148 1.00 83.50 91 VAL A N 1
ATOM 759 C CA . VAL A 1 91 ? 17.944 1.500 -16.779 1.00 83.50 91 VAL A CA 1
ATOM 760 C C . VAL A 1 91 ? 18.911 2.680 -16.820 1.00 83.50 91 VAL A C 1
ATOM 762 O O . VAL A 1 91 ? 19.959 2.585 -17.455 1.00 83.50 91 VAL A O 1
ATOM 765 N N . LEU A 1 92 ? 18.521 3.811 -16.232 1.00 82.19 92 LEU A N 1
ATOM 766 C CA . LEU A 1 92 ? 19.377 4.995 -16.161 1.00 82.19 92 LEU A CA 1
ATOM 767 C C . LEU A 1 92 ? 20.280 4.906 -14.917 1.00 82.19 92 LEU A C 1
ATOM 769 O O . LEU A 1 92 ? 19.780 4.449 -13.886 1.00 82.19 92 LEU A O 1
ATOM 773 N N . PRO A 1 93 ? 21.559 5.315 -15.016 1.00 75.81 93 PRO A N 1
ATOM 774 C CA . PRO A 1 93 ? 22.470 5.411 -13.875 1.00 75.81 93 PRO A CA 1
ATOM 775 C C . PRO A 1 93 ? 22.095 6.544 -12.910 1.00 75.81 93 PRO A C 1
ATOM 777 O O . PRO A 1 93 ? 21.492 7.546 -13.366 1.00 75.81 93 PRO A O 1
#

Foldseek 3Di:
DPDCVCVVVVQQDDLVRVVVVCVVDPVSVVVLVVDDPVVNVVVSCCSRVVDPDVCVPPPVNCVVCPCVPCVPVVQVVVCVVVVHRGGDDDDDD

Organism: NCBI:txid1720294

Secondary structure (DSSP, 8-state):
---GGGGT-TT---HHHHHHHHHH-HHHHHHHHHS-HHHHHHHHHHHTTSS---TTTSHHHHHHH-TTT-HHHHHHHHHHHHTS---------

Sequence (93 aa):
MENRLRNYFPLIRERKEVLKEIGESSGLQALFRSWTPERQEEFLDFCTGMKGVKILYDSFFKEIMSPEYTPVRLNRFLSLLLGKKVVIRQVLP